Protein AF-A0A355RYM3-F1 (afdb_monomer)

Nearest PDB structures (foldseek):
  6gne-assembly1_A  TM=9.126E-01  e=3.674E-09  Arabidopsis thaliana
  6gnf-assembly3_C  TM=8.891E-01  e=1.162E-08  Cyanobacterium sp. CLg1
  6gnf-assembly1_A  TM=8.890E-01  e=2.845E-08  Cyanobacterium sp. CLg1
  6gng-assembly2_B  TM=8.940E-01  e=9.593E-08  Cyanophora paradoxa
  4hln-assembly1_A  TM=8.280E-01  e=4.179E-06  Hordeum vulgare

Sequence (117 aa):
MLRVLFVSSEGVPFVKTGGLADVVGSLSKALFDKGIDIRVIMPLYGTISLELKSKMIYKRNIYVRLGWRNQYCGIFECKLDGVIFYFIDNEYYFKREKIYGFFDEAERYAFFCKAVL

Solvent-accessible surface area (backbone atoms only — not comparable to full-atom values): 6719 Å² total; per-residue (Å²): 134,67,75,46,77,47,78,40,91,43,27,51,91,59,37,74,93,54,69,64,8,52,49,48,35,53,51,46,43,57,41,37,78,70,71,37,55,42,34,38,38,30,65,43,45,48,71,40,50,69,77,61,55,71,60,44,42,82,74,55,69,51,71,40,71,56,90,95,43,72,39,72,33,39,35,29,37,33,79,55,93,86,34,43,35,35,27,47,31,36,62,93,73,29,56,38,96,60,95,73,91,56,98,58,48,69,59,46,51,50,48,50,57,58,67,73,107

Foldseek 3Di:
DAAEEAEDQEAPPFDDDDCVNVCRHPVQLVVVVVVYNYAYEHAPALPGDPVVVVQKAWDDWDWFDDPPDTAIWTWIWHADNNHIYIHTDGCVQHSDPDSDDDPCNVVSVVSSVRVVD

Structure (mmCIF, N/CA/C/O backbone):
data_AF-A0A355RYM3-F1
#
_entry.id   AF-A0A355RYM3-F1
#
loop_
_atom_site.group_PDB
_atom_site.id
_atom_site.type_symbol
_atom_site.label_atom_id
_atom_site.label_alt_id
_atom_site.label_comp_id
_atom_site.label_asym_id
_atom_site.label_entity_id
_atom_site.label_seq_id
_atom_site.pdbx_PDB_ins_code
_atom_site.Cartn_x
_atom_site.Cartn_y
_atom_site.Cartn_z
_atom_site.occupancy
_atom_site.B_iso_or_equiv
_atom_site.auth_seq_id
_atom_site.auth_comp_id
_atom_site.auth_asym_id
_atom_site.auth_atom_id
_atom_site.pdbx_PDB_model_num
ATOM 1 N N . MET A 1 1 ? -22.927 -4.098 7.345 1.00 79.81 1 MET A N 1
ATOM 2 C CA . MET A 1 1 ? -21.700 -3.372 7.737 1.00 79.81 1 MET A CA 1
ATOM 3 C C . MET A 1 1 ? -20.871 -3.142 6.485 1.00 79.81 1 MET A C 1
ATOM 5 O O . MET A 1 1 ? -20.669 -4.100 5.747 1.00 79.81 1 MET A O 1
ATOM 9 N N . LEU A 1 2 ? -20.479 -1.899 6.202 1.00 94.81 2 LEU A N 1
ATOM 10 C CA . LEU A 1 2 ? -19.702 -1.558 5.008 1.00 94.81 2 LEU A CA 1
ATOM 11 C C . LEU A 1 2 ? -18.242 -1.998 5.194 1.00 94.81 2 LEU A C 1
ATOM 13 O O . LEU A 1 2 ? -17.656 -1.725 6.241 1.00 94.81 2 LEU A O 1
ATOM 17 N N . ARG A 1 3 ? -17.677 -2.670 4.185 1.00 97.50 3 ARG A N 1
ATOM 18 C CA . ARG A 1 3 ? -16.260 -3.053 4.128 1.00 97.50 3 ARG A CA 1
ATOM 19 C C . ARG A 1 3 ? -15.585 -2.284 3.006 1.00 97.50 3 ARG A C 1
ATOM 21 O O . ARG A 1 3 ? -16.095 -2.281 1.888 1.00 97.50 3 ARG A O 1
ATOM 28 N N . VAL A 1 4 ? -14.462 -1.646 3.307 1.00 97.88 4 VAL A N 1
ATOM 29 C CA . VAL A 1 4 ? -13.727 -0.806 2.358 1.00 97.88 4 VAL A CA 1
ATOM 30 C C . VAL A 1 4 ? -12.257 -1.208 2.370 1.00 97.88 4 VAL A C 1
ATOM 32 O O . VAL A 1 4 ? -11.652 -1.353 3.430 1.00 97.88 4 VAL A O 1
ATOM 35 N N . LEU A 1 5 ? -11.676 -1.369 1.184 1.00 98.31 5 LEU A N 1
ATOM 36 C CA . LEU A 1 5 ? -10.241 -1.552 1.006 1.00 98.31 5 LEU A CA 1
ATOM 37 C C . LEU A 1 5 ? -9.703 -0.380 0.191 1.00 98.31 5 LEU A C 1
ATOM 39 O O . LEU A 1 5 ? -10.031 -0.233 -0.984 1.00 98.31 5 LEU A O 1
ATOM 43 N N . PHE A 1 6 ? -8.885 0.458 0.816 1.00 98.38 6 PHE A N 1
ATOM 44 C CA . PHE A 1 6 ? -8.107 1.457 0.100 1.00 98.38 6 PHE A CA 1
ATOM 45 C C . PHE A 1 6 ? -6.915 0.785 -0.558 1.00 98.38 6 PHE A C 1
ATOM 47 O O . PHE A 1 6 ? -6.149 0.090 0.101 1.00 98.38 6 PHE A O 1
ATOM 54 N N . VAL A 1 7 ? -6.755 1.026 -1.853 1.00 98.38 7 VAL A N 1
ATOM 55 C CA . VAL A 1 7 ? -5.622 0.557 -2.645 1.00 98.38 7 VAL A CA 1
ATOM 56 C C . VAL A 1 7 ? -4.818 1.788 -3.016 1.00 98.38 7 VAL A C 1
ATOM 58 O O . VAL A 1 7 ? -5.329 2.668 -3.707 1.00 98.38 7 VAL A O 1
ATOM 61 N N . SER A 1 8 ? -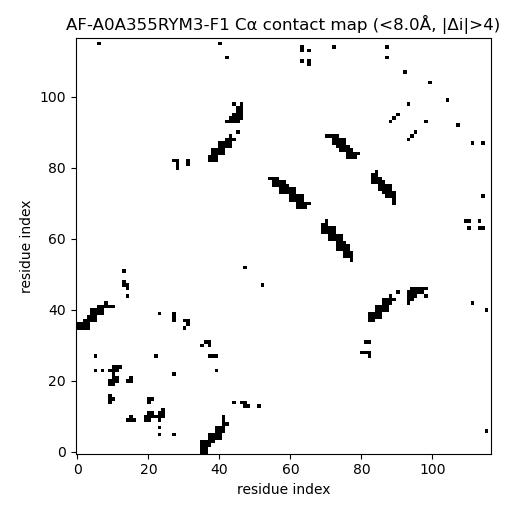3.592 1.887 -2.515 1.00 97.88 8 SER A N 1
ATOM 62 C CA . SER A 1 8 ? -2.761 3.075 -2.710 1.00 97.88 8 SER A CA 1
ATOM 63 C C . SER A 1 8 ? -1.296 2.703 -2.882 1.00 97.88 8 SER A C 1
ATOM 65 O O . SER A 1 8 ? -0.817 1.731 -2.305 1.00 97.88 8 SER A O 1
ATOM 67 N N . SER A 1 9 ? -0.569 3.504 -3.653 1.00 96.69 9 SER A N 1
ATOM 68 C CA . SER A 1 9 ? 0.892 3.455 -3.729 1.00 96.69 9 SER A CA 1
ATOM 69 C C . SER A 1 9 ? 1.564 4.084 -2.505 1.00 96.69 9 SER A C 1
ATOM 71 O O . SER A 1 9 ? 2.733 3.831 -2.249 1.00 96.69 9 SER A O 1
ATOM 73 N N . GLU A 1 10 ? 0.861 4.903 -1.724 1.00 96.88 10 GLU A N 1
ATOM 74 C CA . GLU A 1 10 ? 1.442 5.630 -0.592 1.00 96.88 10 GLU A CA 1
ATOM 75 C C . GLU A 1 10 ? 0.478 5.735 0.588 1.00 96.88 10 GLU A C 1
ATOM 77 O O . GLU A 1 10 ? -0.743 5.723 0.423 1.00 96.88 10 GLU A O 1
ATOM 82 N N . GLY A 1 11 ? 1.035 5.883 1.787 1.00 97.44 11 GLY A N 1
ATOM 83 C CA . GLY A 1 11 ? 0.276 5.982 3.025 1.00 97.44 11 GLY A CA 1
ATOM 84 C C . GLY A 1 11 ? 1.201 6.250 4.202 1.00 97.44 11 GLY A C 1
ATOM 85 O O . GLY A 1 11 ? 2.180 5.527 4.411 1.00 97.44 11 GLY A O 1
ATOM 86 N N . VAL A 1 12 ? 0.900 7.293 4.978 1.00 96.75 12 VAL A N 1
ATOM 87 C CA . VAL A 1 12 ? 1.647 7.577 6.210 1.00 96.75 12 VAL A CA 1
ATOM 88 C C . VAL A 1 12 ? 1.359 6.511 7.275 1.00 96.75 12 VAL A C 1
ATOM 90 O O . VAL A 1 12 ? 0.230 6.022 7.348 1.00 96.75 12 VAL A O 1
ATOM 93 N N . PRO A 1 13 ? 2.349 6.134 8.107 1.00 96.81 13 PRO A N 1
ATOM 94 C CA . PRO A 1 13 ? 3.733 6.620 8.161 1.00 96.81 13 PRO A CA 1
ATOM 95 C C . PRO A 1 13 ? 4.709 5.831 7.266 1.00 96.81 13 PRO A C 1
ATOM 97 O O . PRO A 1 13 ? 5.913 6.054 7.343 1.00 96.81 13 PRO A O 1
ATOM 100 N N . PHE A 1 14 ? 4.228 4.889 6.451 1.00 97.56 14 PHE A N 1
ATOM 101 C CA . PHE A 1 14 ? 5.084 3.948 5.722 1.00 97.56 14 PHE A CA 1
ATOM 102 C C . PHE A 1 14 ? 5.828 4.603 4.560 1.00 97.56 14 PHE A C 1
ATOM 104 O O . PHE A 1 14 ? 7.046 4.470 4.453 1.00 97.56 14 PHE A O 1
ATOM 111 N N . VAL A 1 15 ? 5.101 5.303 3.689 1.00 97.25 15 VAL A N 1
ATOM 112 C CA . VAL A 1 15 ? 5.656 5.964 2.505 1.00 97.25 15 VAL A CA 1
ATOM 113 C C . VAL A 1 15 ? 4.904 7.260 2.247 1.00 97.25 15 VAL A C 1
ATOM 115 O O . VAL A 1 15 ? 3.673 7.269 2.230 1.00 97.25 15 VAL A O 1
ATOM 118 N N . LYS A 1 16 ? 5.655 8.338 2.001 1.00 96.56 16 LYS A N 1
ATOM 119 C CA . LYS A 1 16 ? 5.122 9.648 1.637 1.00 96.56 16 LYS A CA 1
ATOM 120 C C . LYS A 1 16 ? 6.027 10.358 0.637 1.00 96.56 16 LYS A C 1
ATOM 122 O O . LYS A 1 16 ? 7.205 10.576 0.901 1.00 96.56 16 LYS A O 1
ATOM 127 N N . THR A 1 17 ? 5.436 10.783 -0.467 1.00 94.69 17 THR A N 1
ATOM 128 C CA . THR A 1 17 ? 6.012 11.696 -1.460 1.00 94.69 17 THR A CA 1
ATOM 129 C C . THR A 1 17 ? 5.159 12.947 -1.645 1.00 94.69 17 THR A C 1
ATOM 131 O O . THR A 1 17 ? 5.682 13.982 -2.046 1.00 94.69 17 THR A O 1
ATOM 134 N N . GLY A 1 18 ? 3.871 12.890 -1.290 1.00 93.88 18 GLY A N 1
ATOM 135 C CA . GLY A 1 18 ? 2.951 14.022 -1.382 1.00 93.88 18 GLY A CA 1
ATOM 136 C C . GL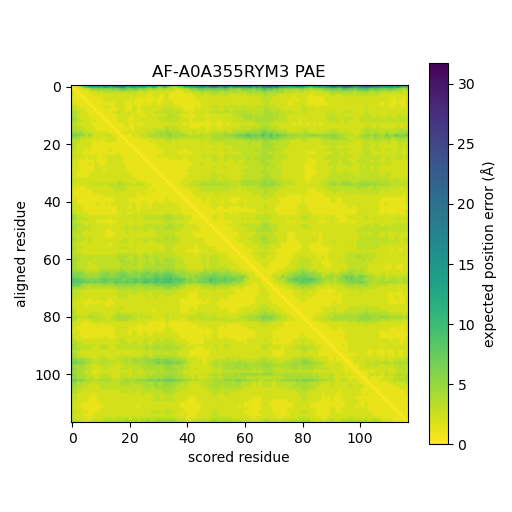Y A 1 18 ? 1.660 13.827 -0.586 1.00 93.88 18 GLY A C 1
ATOM 137 O O . GLY A 1 18 ? 1.581 12.982 0.306 1.00 93.88 18 GLY A O 1
ATOM 138 N N . GLY A 1 19 ? 0.634 14.616 -0.924 1.00 96.06 19 GLY A N 1
ATOM 139 C CA . GLY A 1 19 ? -0.628 14.673 -0.174 1.00 96.06 19 GLY A CA 1
ATOM 140 C C . GLY A 1 19 ? -1.484 13.404 -0.239 1.00 96.06 19 GLY A C 1
ATOM 141 O O . GLY A 1 19 ? -2.301 13.182 0.651 1.00 96.06 19 GLY A O 1
ATOM 142 N N . LEU A 1 20 ? -1.278 12.531 -1.236 1.00 95.69 20 LEU A N 1
ATOM 143 C CA . LEU A 1 20 ? -1.975 11.240 -1.316 1.00 95.69 20 LEU A CA 1
ATOM 144 C C . LEU A 1 20 ? -1.751 10.405 -0.046 1.00 95.69 20 LEU A C 1
ATOM 146 O O . LEU A 1 20 ? -2.702 9.863 0.515 1.00 95.69 20 LEU A O 1
ATOM 150 N N . ALA A 1 21 ? -0.508 10.352 0.438 1.00 97.06 21 ALA A N 1
ATOM 151 C CA . ALA A 1 21 ? -0.152 9.589 1.628 1.00 97.06 21 ALA A CA 1
ATOM 152 C C . ALA A 1 21 ? -0.877 10.098 2.883 1.00 97.06 21 ALA A C 1
ATOM 154 O O . ALA A 1 21 ? -1.309 9.296 3.715 1.00 97.06 21 ALA A O 1
ATOM 155 N N . ASP A 1 22 ? -1.024 11.422 3.001 1.00 97.56 22 ASP A N 1
ATOM 156 C CA . ASP A 1 22 ? -1.718 12.069 4.116 1.00 97.56 22 ASP A CA 1
ATOM 157 C C . ASP A 1 22 ? -3.215 11.755 4.092 1.00 97.56 22 ASP A C 1
ATOM 159 O O . ASP A 1 22 ? -3.798 11.443 5.133 1.00 97.56 22 ASP A O 1
ATOM 163 N N . VAL A 1 23 ? -3.836 11.771 2.906 1.00 97.44 23 VAL A N 1
ATOM 164 C CA . VAL A 1 23 ? -5.245 11.389 2.735 1.00 97.44 23 VAL A CA 1
ATOM 165 C C . VAL A 1 23 ? -5.451 9.932 3.127 1.00 97.44 23 VAL A C 1
ATOM 167 O O . VAL A 1 23 ? -6.350 9.639 3.908 1.00 97.44 23 VAL A O 1
ATOM 170 N N . VAL A 1 24 ? -4.607 9.015 2.649 1.00 97.88 24 VAL A N 1
ATOM 171 C CA . VAL A 1 24 ? -4.740 7.585 2.967 1.00 97.88 24 VAL A CA 1
ATOM 172 C C 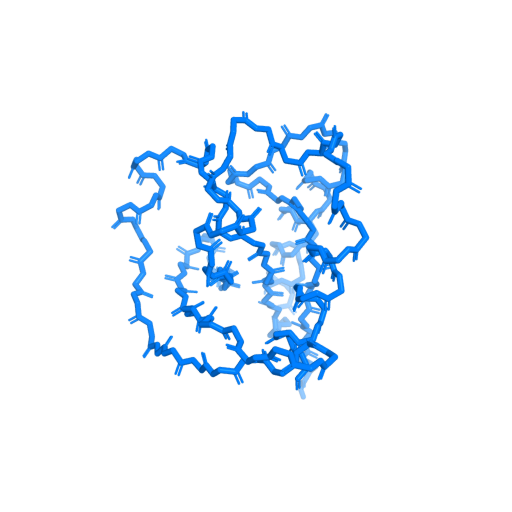. VAL A 1 24 ? -4.619 7.337 4.468 1.00 97.88 24 VAL A C 1
ATOM 174 O O . VAL A 1 24 ? -5.448 6.616 5.021 1.00 97.88 24 VAL A O 1
ATOM 177 N N . GLY A 1 25 ? -3.650 7.957 5.146 1.00 96.19 25 GLY A N 1
ATOM 178 C CA . GLY A 1 25 ? -3.496 7.812 6.595 1.00 96.19 25 GLY A CA 1
ATOM 179 C C . GLY A 1 25 ? -4.657 8.421 7.387 1.00 96.19 25 GLY A C 1
ATOM 180 O O . GLY A 1 25 ? -5.288 7.739 8.191 1.00 96.19 25 GLY A O 1
ATOM 181 N N . SER A 1 26 ? -4.983 9.691 7.135 1.00 97.25 26 SER A N 1
ATOM 182 C CA . SER A 1 26 ? -6.002 10.416 7.910 1.00 97.25 26 SER A CA 1
ATOM 183 C C . SER A 1 26 ? -7.430 9.934 7.641 1.00 97.25 26 SER A C 1
ATOM 185 O O . SER A 1 26 ? -8.198 9.727 8.582 1.00 97.25 26 SER A O 1
ATOM 187 N N . LEU A 1 27 ? -7.798 9.707 6.376 1.00 97.75 27 LEU A N 1
ATOM 188 C CA . LEU A 1 27 ? -9.153 9.298 6.009 1.00 97.75 27 LEU A CA 1
ATOM 189 C C . LEU A 1 27 ? -9.438 7.858 6.432 1.00 97.75 27 LEU A C 1
ATOM 191 O O . LEU A 1 27 ? -10.527 7.586 6.932 1.00 97.75 27 LEU A O 1
ATOM 195 N N . SER A 1 28 ? -8.478 6.938 6.273 1.00 97.69 28 SER A N 1
ATOM 196 C CA . SER A 1 28 ? -8.682 5.554 6.720 1.00 97.69 28 SER A CA 1
ATOM 197 C C . SER A 1 28 ? -8.917 5.492 8.229 1.00 97.69 28 SER A C 1
ATOM 199 O O . SER A 1 28 ? -9.856 4.835 8.676 1.00 97.69 28 SER A O 1
ATOM 201 N N . LYS A 1 29 ? -8.156 6.263 9.012 1.00 97.62 29 LYS A N 1
ATOM 202 C CA . LYS A 1 29 ? -8.366 6.389 10.455 1.00 97.62 29 LYS A CA 1
ATOM 203 C C . LYS A 1 29 ? -9.738 6.982 10.793 1.00 97.62 29 LYS A C 1
ATOM 205 O O . LYS A 1 29 ? -10.477 6.398 11.582 1.00 97.62 29 LYS A O 1
ATOM 210 N N . ALA A 1 30 ? -10.126 8.077 10.141 1.00 97.75 30 ALA A N 1
ATOM 211 C CA . ALA A 1 30 ? -11.423 8.713 10.370 1.00 97.75 30 ALA A CA 1
ATOM 212 C C . ALA A 1 30 ? -12.616 7.793 10.040 1.00 97.75 30 ALA A C 1
ATOM 214 O O . ALA A 1 30 ? -13.639 7.832 10.726 1.00 97.75 30 ALA A O 1
ATOM 215 N N . LEU A 1 31 ? -12.506 6.955 9.002 1.00 97.31 31 LEU A N 1
ATOM 216 C CA . LEU A 1 31 ? -13.530 5.961 8.662 1.00 97.31 31 LEU A CA 1
ATOM 217 C C . LEU A 1 31 ? -13.579 4.824 9.692 1.00 97.31 31 LEU A C 1
ATOM 219 O O . LEU A 1 31 ? -14.671 4.396 10.071 1.00 97.31 31 LEU A O 1
ATOM 223 N N . PHE A 1 32 ? -12.421 4.372 10.182 1.00 97.62 32 PHE A N 1
ATOM 224 C CA . PHE A 1 32 ? -12.340 3.361 11.236 1.00 97.62 32 PHE A CA 1
ATOM 225 C C . PHE A 1 32 ? -13.020 3.840 12.521 1.00 97.62 32 PHE A C 1
ATOM 227 O O . PHE A 1 32 ? -13.836 3.118 13.090 1.00 97.62 32 PHE A O 1
ATOM 234 N N . ASP A 1 33 ? -12.766 5.084 12.932 1.00 97.25 33 ASP A N 1
ATOM 235 C CA . ASP A 1 33 ? -13.369 5.676 14.133 1.00 97.25 33 ASP A CA 1
ATOM 236 C C . ASP A 1 33 ? -14.899 5.844 14.005 1.00 97.25 33 ASP A C 1
ATOM 238 O O . ASP A 1 33 ? -15.611 5.927 15.005 1.00 97.25 33 ASP A O 1
ATOM 242 N N . LYS A 1 34 ? -15.434 5.825 12.776 1.00 96.94 34 LYS A N 1
ATOM 243 C CA . LYS A 1 34 ? -16.879 5.766 12.486 1.00 96.94 34 LYS A CA 1
ATOM 244 C C . LYS A 1 34 ? -17.447 4.339 12.445 1.00 96.94 34 LYS A C 1
ATOM 246 O O . LYS A 1 34 ? -18.615 4.164 12.105 1.00 96.94 34 LYS A O 1
ATOM 251 N N . GLY A 1 35 ? -16.650 3.322 12.774 1.00 96.50 35 GLY A N 1
ATOM 252 C CA . GLY A 1 35 ? -17.067 1.917 12.818 1.00 96.50 35 GLY A CA 1
ATOM 253 C C . GLY A 1 35 ? -17.100 1.213 11.458 1.00 96.50 35 GLY A C 1
ATOM 254 O O . GLY A 1 35 ? -17.732 0.164 11.329 1.00 96.50 35 GLY A O 1
ATOM 255 N N . ILE A 1 36 ? -16.452 1.771 10.431 1.00 97.81 36 ILE A N 1
ATOM 256 C CA . ILE A 1 36 ? -16.321 1.122 9.119 1.00 97.81 36 ILE A CA 1
ATOM 257 C C . ILE A 1 36 ? -15.164 0.114 9.176 1.00 97.81 36 ILE A C 1
ATOM 259 O O . ILE A 1 36 ? -14.087 0.431 9.678 1.00 97.81 36 ILE A O 1
ATOM 263 N N . ASP A 1 37 ? -15.358 -1.089 8.622 1.00 97.62 37 ASP A N 1
ATOM 264 C CA . ASP A 1 37 ? -14.271 -2.062 8.411 1.00 97.62 37 ASP A CA 1
ATOM 265 C C . ASP A 1 37 ? -13.439 -1.606 7.210 1.00 97.62 37 ASP A C 1
ATOM 267 O O . ASP A 1 37 ? -13.662 -2.017 6.068 1.00 97.62 37 ASP A O 1
ATOM 271 N N . ILE A 1 38 ? -12.550 -0.654 7.483 1.00 98.06 38 ILE A N 1
ATOM 272 C CA . ILE A 1 38 ? -11.621 -0.051 6.534 1.00 98.06 38 ILE A CA 1
ATOM 273 C C . ILE A 1 38 ? -10.236 -0.666 6.700 1.00 98.06 38 ILE A C 1
ATOM 275 O O . ILE A 1 38 ? -9.719 -0.830 7.808 1.00 98.06 38 ILE A O 1
ATOM 279 N N . ARG A 1 39 ? -9.620 -0.982 5.566 1.00 98.44 39 ARG A N 1
ATOM 280 C CA . ARG A 1 39 ? -8.241 -1.463 5.479 1.00 98.44 39 ARG A CA 1
ATOM 281 C C . ARG A 1 39 ? -7.519 -0.738 4.362 1.00 98.44 39 ARG A C 1
ATOM 283 O O . ARG A 1 39 ? -8.154 -0.191 3.461 1.00 98.44 39 ARG A O 1
ATOM 290 N N . VAL A 1 40 ? -6.199 -0.768 4.403 1.00 98.62 40 VAL A N 1
ATOM 291 C CA . VAL A 1 40 ? -5.339 -0.201 3.364 1.00 98.62 40 VAL A CA 1
ATOM 292 C C . VAL A 1 40 ? -4.458 -1.314 2.819 1.00 98.62 40 VAL A C 1
ATOM 294 O O . VAL A 1 40 ? -3.955 -2.124 3.587 1.00 98.62 40 VAL A O 1
ATOM 297 N N . ILE A 1 41 ? -4.260 -1.371 1.509 1.00 98.69 41 ILE A N 1
ATOM 298 C CA . ILE A 1 41 ? -3.256 -2.219 0.874 1.00 98.69 41 ILE A CA 1
ATOM 299 C C . ILE A 1 41 ? -2.332 -1.357 0.023 1.00 98.69 41 ILE A C 1
ATOM 301 O O . ILE A 1 41 ? -2.788 -0.500 -0.737 1.00 98.69 41 ILE A O 1
ATOM 305 N N . MET A 1 42 ? -1.031 -1.577 0.178 1.00 98.50 42 MET A N 1
ATOM 306 C CA . MET A 1 42 ? 0.009 -0.846 -0.542 1.00 98.50 42 MET A CA 1
ATOM 307 C C . MET A 1 42 ? 1.213 -1.744 -0.847 1.00 98.50 42 MET A C 1
ATOM 309 O O . MET A 1 42 ? 1.330 -2.827 -0.273 1.00 98.50 42 MET A O 1
ATOM 313 N N . PRO A 1 43 ? 2.123 -1.357 -1.751 1.00 98.44 43 PRO A N 1
ATOM 314 C CA . PRO A 1 43 ? 3.341 -2.126 -1.966 1.00 98.44 43 PRO A CA 1
ATOM 315 C C . PRO A 1 43 ? 4.295 -2.090 -0.764 1.00 98.44 43 PRO A C 1
ATOM 317 O O . PRO A 1 43 ? 4.413 -1.079 -0.067 1.00 98.44 43 PRO A O 1
ATOM 320 N N . LEU A 1 44 ? 5.024 -3.186 -0.543 1.00 98.50 44 LEU A N 1
ATOM 321 C CA . LEU A 1 44 ? 6.104 -3.254 0.441 1.00 98.50 44 LEU A CA 1
ATOM 322 C C . LEU A 1 44 ? 7.379 -2.630 -0.140 1.00 98.50 44 LEU A C 1
ATOM 324 O O . LEU A 1 44 ? 8.270 -3.324 -0.629 1.00 98.50 44 LEU A O 1
ATOM 328 N N . TYR A 1 45 ? 7.474 -1.303 -0.112 1.00 98.31 45 TYR A N 1
ATOM 329 C CA . TYR A 1 45 ? 8.642 -0.623 -0.666 1.00 98.31 45 TYR A CA 1
ATOM 330 C C . TYR A 1 45 ? 9.924 -0.875 0.138 1.00 98.31 45 TYR A C 1
ATOM 332 O O . TYR A 1 45 ? 9.950 -0.917 1.375 1.00 98.31 45 TYR A O 1
ATOM 340 N N . GLY A 1 46 ? 11.041 -0.954 -0.587 1.00 96.88 46 GLY A N 1
ATOM 341 C CA . GLY A 1 46 ? 12.390 -1.023 -0.031 1.00 96.88 46 GLY A CA 1
ATOM 342 C C . GLY A 1 46 ? 12.702 0.140 0.913 1.00 96.88 46 GLY A C 1
ATOM 343 O O . GLY A 1 46 ? 13.358 -0.075 1.929 1.00 96.88 46 GLY A O 1
ATOM 344 N N . THR A 1 47 ? 12.140 1.319 0.637 1.00 96.62 47 THR A N 1
ATOM 345 C CA . THR A 1 47 ? 12.330 2.570 1.386 1.00 96.62 47 THR A CA 1
ATOM 346 C C . THR A 1 47 ? 11.622 2.625 2.742 1.00 96.62 47 THR A C 1
ATOM 348 O O . THR A 1 47 ? 11.954 3.493 3.547 1.00 96.62 47 THR A O 1
ATOM 351 N N . ILE A 1 48 ? 10.677 1.719 3.032 1.00 97.81 48 ILE A N 1
ATOM 352 C CA . ILE A 1 48 ? 10.028 1.663 4.352 1.00 97.81 48 ILE A CA 1
ATOM 353 C C . ILE A 1 48 ? 11.088 1.305 5.405 1.00 97.81 48 ILE A C 1
ATOM 355 O O . ILE A 1 48 ? 11.860 0.355 5.221 1.00 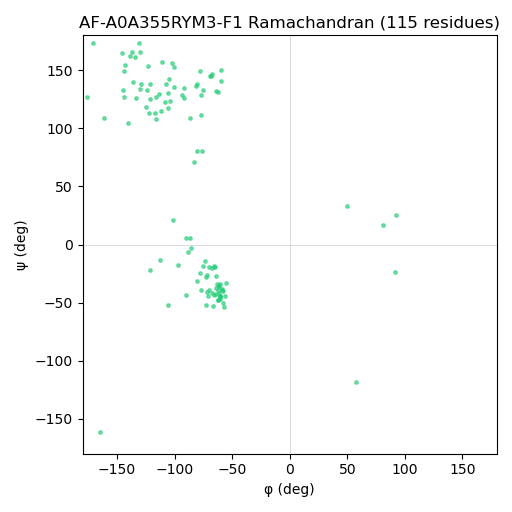97.81 48 ILE A O 1
ATOM 359 N N . SER A 1 49 ? 11.114 2.059 6.508 1.00 97.12 49 SER A N 1
ATOM 360 C CA . SER A 1 49 ? 12.106 1.900 7.575 1.00 97.12 49 SER A CA 1
ATOM 361 C C . SER A 1 49 ? 12.063 0.503 8.206 1.00 97.12 49 SER A C 1
ATOM 363 O O . SER A 1 49 ? 11.013 -0.138 8.287 1.00 97.12 49 SER A O 1
ATOM 365 N N . LEU A 1 50 ? 13.214 0.031 8.695 1.00 96.94 50 LEU A N 1
ATOM 366 C CA . LEU A 1 50 ? 13.309 -1.265 9.378 1.00 96.94 50 LEU A CA 1
ATOM 367 C C . LEU A 1 50 ? 12.429 -1.327 10.635 1.00 96.94 50 LEU A C 1
ATOM 369 O O . LEU A 1 50 ? 11.859 -2.374 10.924 1.00 96.94 50 LEU A O 1
ATOM 373 N N . GLU A 1 51 ? 12.271 -0.205 11.341 1.00 97.69 51 GLU A N 1
ATOM 374 C CA . GLU A 1 51 ? 11.404 -0.105 12.520 1.00 97.69 51 GLU A CA 1
ATOM 375 C C . GLU A 1 51 ? 9.922 -0.325 12.178 1.00 97.69 51 GLU A C 1
ATOM 377 O O . GLU A 1 51 ? 9.187 -0.941 12.945 1.00 97.69 51 GLU A O 1
ATOM 382 N N . LEU A 1 52 ? 9.459 0.160 11.023 1.00 97.38 52 LEU A N 1
ATOM 383 C CA . LEU A 1 52 ? 8.089 -0.097 10.579 1.00 97.38 52 LEU A CA 1
ATOM 384 C C . LEU A 1 52 ? 7.944 -1.514 10.023 1.00 97.38 52 LEU A C 1
ATOM 386 O O . LEU A 1 52 ? 6.949 -2.178 10.306 1.00 97.38 52 LEU A O 1
ATOM 390 N N . LYS A 1 53 ? 8.946 -2.007 9.283 1.00 97.25 53 LYS A N 1
ATOM 391 C CA . LYS A 1 53 ? 8.961 -3.385 8.766 1.00 97.25 53 LYS A CA 1
ATOM 392 C C . LY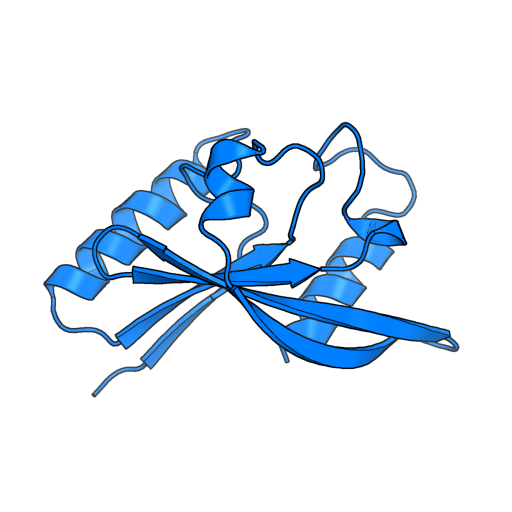S A 1 53 ? 8.936 -4.430 9.878 1.00 97.25 53 LYS A C 1
ATOM 394 O O . LYS A 1 53 ? 8.275 -5.448 9.717 1.00 97.25 53 LYS A O 1
ATOM 399 N N . SER A 1 54 ? 9.585 -4.184 11.017 1.00 97.38 54 SER A N 1
ATOM 400 C CA . SER A 1 54 ? 9.575 -5.125 12.149 1.00 97.38 54 SER A CA 1
ATOM 401 C C . SER A 1 54 ? 8.193 -5.292 12.794 1.00 97.38 54 SER A C 1
ATOM 403 O O . SER A 1 54 ? 7.950 -6.293 13.463 1.00 97.38 54 SER A O 1
ATOM 405 N N . LYS A 1 55 ? 7.268 -4.349 12.563 1.00 97.69 55 LYS A N 1
ATOM 406 C CA . LYS A 1 55 ? 5.865 -4.414 13.012 1.00 97.69 55 LYS A CA 1
ATOM 407 C C . LYS A 1 55 ? 4.965 -5.172 12.026 1.00 97.69 55 LYS A C 1
ATOM 409 O O . LYS A 1 55 ? 3.767 -5.304 12.278 1.00 97.69 55 LYS A O 1
ATOM 414 N N . MET A 1 56 ? 5.505 -5.623 10.892 1.00 98.31 56 MET A N 1
ATOM 415 C CA . MET A 1 56 ? 4.759 -6.339 9.862 1.00 98.31 56 MET A CA 1
ATOM 416 C C . MET A 1 56 ? 4.829 -7.848 10.090 1.00 98.31 56 MET A C 1
ATOM 418 O O . MET A 1 56 ? 5.892 -8.419 10.315 1.00 98.31 56 MET A O 1
ATOM 422 N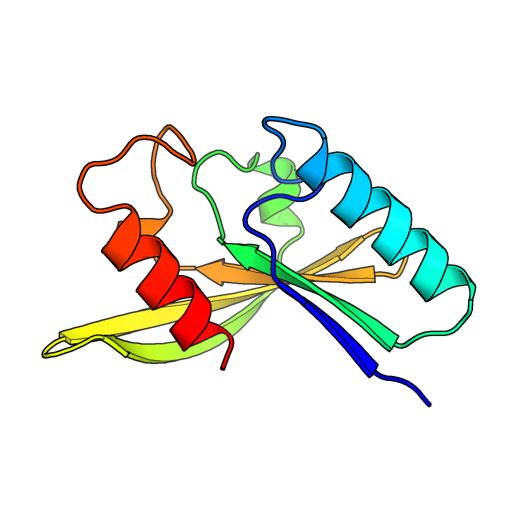 N . ILE A 1 57 ? 3.683 -8.506 9.977 1.00 98.56 57 ILE A N 1
ATOM 423 C CA . ILE A 1 57 ? 3.527 -9.943 10.163 1.00 98.56 57 ILE A CA 1
ATOM 424 C C . ILE A 1 57 ? 3.280 -10.572 8.799 1.00 98.56 57 ILE A C 1
ATOM 426 O O . ILE A 1 57 ? 2.318 -10.225 8.112 1.00 98.56 57 ILE A O 1
ATOM 430 N N . TYR A 1 58 ? 4.126 -11.522 8.410 1.00 98.62 58 TYR A N 1
ATOM 431 C CA . TYR A 1 58 ? 3.891 -12.329 7.219 1.00 98.62 58 TYR A CA 1
ATOM 432 C C . TYR A 1 58 ? 2.601 -13.146 7.372 1.00 98.62 58 TYR A C 1
ATOM 434 O O . TYR A 1 58 ? 2.392 -13.806 8.390 1.00 98.62 58 TYR A O 1
ATOM 442 N N . LYS A 1 59 ? 1.732 -13.117 6.358 1.00 98.56 59 LYS A N 1
ATOM 443 C CA . LYS A 1 59 ? 0.464 -13.861 6.366 1.00 98.56 59 LYS A CA 1
ATOM 444 C C . LYS A 1 59 ? 0.512 -15.072 5.451 1.00 98.56 59 LYS A C 1
ATOM 446 O O . LYS A 1 59 ? 0.140 -16.163 5.869 1.00 98.56 59 LYS A O 1
ATOM 451 N N . ARG A 1 60 ? 0.907 -14.862 4.195 1.00 98.31 60 ARG A N 1
ATOM 452 C CA . ARG A 1 60 ? 1.008 -15.892 3.152 1.00 98.31 60 ARG A CA 1
ATOM 453 C C . ARG A 1 60 ? 1.695 -15.320 1.919 1.00 98.31 60 ARG A C 1
ATOM 455 O O . ARG A 1 60 ? 1.868 -14.109 1.811 1.00 98.31 60 ARG A O 1
ATOM 462 N N . ASN A 1 61 ? 1.967 -16.182 0.953 1.00 98.38 61 ASN A N 1
ATOM 463 C CA . ASN A 1 61 ? 2.365 -15.798 -0.388 1.00 98.38 61 ASN A CA 1
ATOM 464 C C . ASN A 1 61 ? 1.410 -16.401 -1.420 1.00 98.38 61 ASN A C 1
ATOM 466 O O . ASN A 1 61 ? 0.791 -17.443 -1.196 1.00 98.38 61 ASN A O 1
ATOM 470 N N . ILE A 1 62 ? 1.308 -15.733 -2.560 1.00 97.50 62 ILE A N 1
ATOM 471 C CA . ILE A 1 62 ? 0.611 -16.200 -3.756 1.00 97.50 62 ILE A CA 1
ATOM 472 C C . ILE A 1 62 ? 1.534 -16.028 -4.964 1.00 97.50 62 ILE A C 1
ATOM 474 O O . ILE A 1 62 ? 2.612 -15.438 -4.862 1.00 97.50 62 ILE A O 1
ATOM 478 N N . TYR A 1 63 ? 1.102 -16.535 -6.114 1.00 97.44 63 TYR A N 1
ATOM 479 C CA . TYR A 1 63 ? 1.752 -16.260 -7.386 1.00 97.44 63 TYR A CA 1
ATOM 480 C C . TYR A 1 63 ? 0.793 -15.509 -8.304 1.00 97.44 63 TYR A C 1
ATOM 482 O O . TYR A 1 63 ? -0.337 -15.945 -8.524 1.00 97.44 63 TYR A O 1
ATOM 490 N N . VAL A 1 64 ? 1.248 -14.371 -8.821 1.00 97.25 64 VAL A N 1
ATOM 491 C CA . VAL A 1 64 ? 0.458 -13.470 -9.656 1.00 97.25 64 VAL A CA 1
ATOM 492 C C . VAL A 1 64 ? 0.919 -13.608 -11.098 1.00 97.25 64 VAL A C 1
ATOM 494 O O . VAL A 1 64 ? 2.060 -13.295 -11.448 1.00 97.25 64 VAL A O 1
ATOM 497 N N . ARG A 1 65 ? 0.010 -14.054 -11.964 1.00 96.44 65 ARG A N 1
ATOM 498 C CA . ARG A 1 65 ? 0.286 -14.178 -13.395 1.00 96.44 65 ARG A CA 1
ATOM 499 C C . ARG A 1 65 ? 0.225 -12.812 -14.069 1.00 96.44 65 ARG A C 1
ATOM 501 O O . ARG A 1 65 ? -0.870 -12.287 -14.237 1.00 96.44 65 ARG A O 1
ATOM 508 N N . LEU A 1 66 ? 1.338 -12.266 -14.544 1.00 93.44 66 LEU A N 1
ATOM 509 C CA . LEU A 1 66 ? 1.372 -11.025 -15.325 1.00 93.44 66 LEU A CA 1
ATOM 510 C C . LEU A 1 66 ? 1.882 -11.320 -16.740 1.00 93.44 66 LEU A C 1
ATOM 512 O O . LEU A 1 66 ? 3.046 -11.657 -16.948 1.00 93.44 66 LEU A O 1
ATOM 516 N N . GLY A 1 67 ? 0.970 -11.258 -17.715 1.00 90.81 67 GLY A N 1
ATOM 517 C CA . GLY A 1 67 ? 1.235 -11.704 -19.081 1.00 90.81 67 GLY A CA 1
ATOM 518 C C . GLY A 1 67 ? 1.675 -13.172 -19.126 1.00 90.81 67 GLY A C 1
ATOM 519 O O . GLY A 1 67 ? 0.933 -14.080 -18.736 1.00 90.81 67 GLY A O 1
ATOM 520 N N . TRP A 1 68 ? 2.897 -13.389 -19.608 1.00 90.69 68 TRP A N 1
ATOM 521 C CA . TRP A 1 68 ? 3.52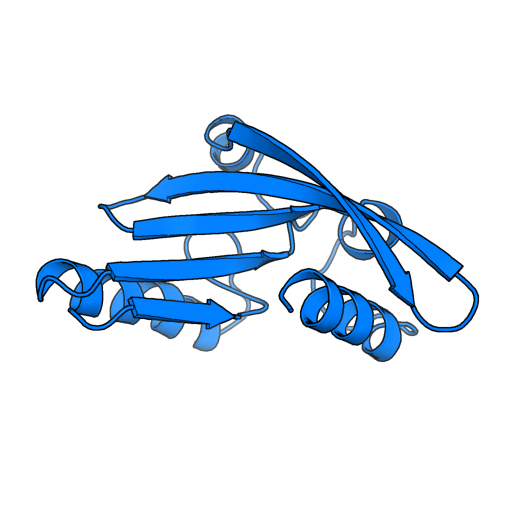5 -14.705 -19.744 1.00 90.69 68 TRP A CA 1
ATOM 522 C C . TRP A 1 68 ? 4.288 -15.161 -18.493 1.00 90.69 68 TRP A C 1
ATOM 524 O O . TRP A 1 68 ? 4.745 -16.299 -18.443 1.00 90.69 68 TRP A O 1
ATOM 534 N N . ARG A 1 69 ? 4.427 -14.301 -17.478 1.00 90.69 69 ARG A N 1
ATOM 535 C CA . ARG A 1 69 ? 5.169 -14.598 -16.248 1.00 90.69 69 ARG A CA 1
ATOM 536 C C . ARG A 1 69 ? 4.228 -14.927 -15.099 1.00 90.69 69 ARG A C 1
ATOM 538 O O . ARG A 1 69 ? 3.087 -14.471 -15.067 1.00 90.69 69 ARG A O 1
ATOM 545 N N . ASN A 1 70 ? 4.744 -15.670 -14.127 1.00 95.56 70 ASN A N 1
ATOM 546 C CA . ASN A 1 70 ? 4.101 -15.894 -12.841 1.00 95.56 70 ASN A CA 1
ATOM 547 C C . ASN A 1 70 ? 5.055 -15.431 -11.740 1.00 95.56 70 ASN A C 1
ATOM 549 O O . ASN A 1 70 ? 6.146 -15.977 -11.603 1.00 95.56 70 ASN A O 1
ATOM 553 N N . GLN A 1 71 ? 4.681 -14.377 -11.024 1.00 96.88 71 GLN A N 1
ATOM 554 C CA . GLN A 1 71 ? 5.562 -13.655 -10.112 1.00 96.88 71 GLN A CA 1
ATOM 555 C C . GLN A 1 71 ? 5.188 -13.948 -8.662 1.00 96.88 71 GLN A C 1
ATOM 557 O O . GLN A 1 71 ? 4.007 -13.981 -8.319 1.00 96.88 71 GLN A O 1
ATOM 562 N N . TYR A 1 72 ? 6.195 -14.153 -7.814 1.00 97.94 72 TYR A N 1
ATOM 563 C CA . TYR A 1 72 ? 5.998 -14.2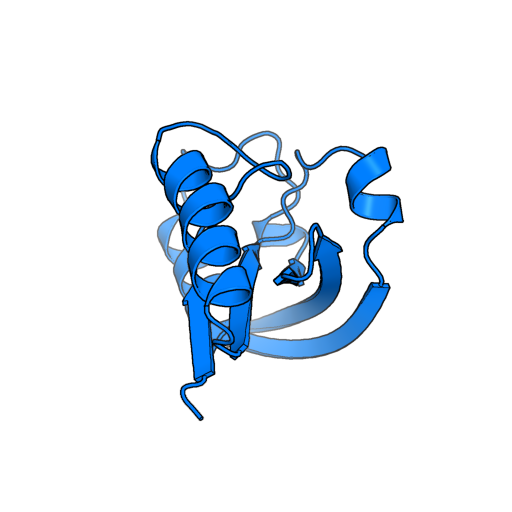89 -6.373 1.00 97.94 72 TYR A CA 1
ATOM 564 C C . TYR A 1 72 ? 5.351 -13.020 -5.801 1.00 97.94 72 TYR A C 1
ATOM 566 O O . TYR A 1 72 ? 5.695 -11.908 -6.200 1.00 97.94 72 TYR A O 1
ATOM 574 N N . CYS A 1 73 ? 4.428 -13.191 -4.861 1.00 98.44 73 CYS A N 1
ATOM 575 C CA . CYS A 1 73 ? 3.781 -12.101 -4.149 1.00 98.44 73 CYS A CA 1
ATOM 576 C C . CYS A 1 73 ? 3.614 -12.479 -2.676 1.00 98.44 73 CYS A C 1
ATOM 578 O O . CYS A 1 73 ? 2.738 -13.277 -2.334 1.00 98.44 73 CYS A O 1
ATOM 580 N N . GLY A 1 74 ? 4.434 -11.909 -1.799 1.00 98.56 74 GLY A N 1
ATOM 581 C CA . GLY A 1 74 ? 4.245 -12.013 -0.356 1.00 98.56 74 GLY A CA 1
ATOM 582 C C . GLY A 1 74 ? 3.150 -11.059 0.120 1.00 98.56 74 GLY A C 1
ATOM 583 O O . GLY A 1 74 ? 2.933 -10.001 -0.465 1.00 98.56 74 GLY A O 1
ATOM 584 N N . ILE A 1 75 ? 2.440 -11.434 1.180 1.00 98.75 75 ILE A N 1
ATOM 585 C CA . ILE A 1 75 ? 1.422 -10.597 1.813 1.00 98.75 75 ILE A CA 1
ATOM 586 C C . ILE A 1 75 ? 1.774 -10.464 3.287 1.00 98.75 75 ILE A C 1
ATOM 588 O O . ILE A 1 75 ? 1.785 -11.451 4.030 1.00 98.75 75 ILE A O 1
ATOM 592 N N . PHE A 1 76 ? 2.026 -9.229 3.704 1.00 98.81 76 PHE A N 1
ATOM 593 C CA . PHE A 1 76 ? 2.275 -8.866 5.093 1.00 98.81 76 PHE A CA 1
ATOM 594 C C . PHE A 1 76 ? 1.122 -8.031 5.640 1.00 98.81 76 PHE A C 1
ATOM 596 O O . PHE A 1 76 ? 0.395 -7.393 4.884 1.00 98.81 76 PHE A O 1
ATOM 603 N N . GLU A 1 77 ? 0.959 -8.029 6.956 1.00 98.75 77 GLU A N 1
ATOM 604 C CA . GLU A 1 77 ? -0.075 -7.289 7.675 1.00 98.75 77 GLU A CA 1
ATOM 605 C C . GLU A 1 77 ? 0.559 -6.468 8.799 1.00 98.75 77 GLU A C 1
ATOM 607 O O . GLU A 1 77 ? 1.421 -6.961 9.522 1.00 98.75 77 GLU A O 1
ATOM 612 N N . CYS A 1 78 ? 0.114 -5.231 8.986 1.00 98.25 78 CYS A N 1
ATOM 613 C CA . CYS A 1 78 ? 0.443 -4.410 10.144 1.00 98.25 78 CYS A CA 1
ATOM 614 C C . CYS A 1 78 ? -0.827 -3.722 10.638 1.00 98.25 78 CYS A C 1
ATOM 616 O O . CYS A 1 78 ? -1.630 -3.251 9.835 1.00 98.25 78 CYS A O 1
ATOM 618 N N . LYS A 1 79 ? -1.015 -3.640 11.954 1.00 97.94 79 LYS A N 1
ATOM 619 C CA . LYS A 1 79 ? -2.109 -2.867 12.544 1.00 97.94 79 LYS A CA 1
ATOM 620 C C . LYS A 1 79 ? -1.552 -1.566 13.102 1.00 97.94 79 LYS A C 1
ATOM 622 O O . LYS A 1 79 ? -0.673 -1.603 13.959 1.00 97.94 79 LYS A O 1
ATOM 627 N N . LEU A 1 80 ? -2.097 -0.442 12.651 1.00 95.19 80 LEU A N 1
ATOM 628 C CA . LEU A 1 80 ? -1.710 0.889 13.102 1.00 95.19 80 LEU A CA 1
ATOM 629 C C . LEU A 1 80 ? -2.962 1.709 13.408 1.00 95.19 80 LEU A C 1
ATOM 631 O O . LEU A 1 80 ? -3.867 1.791 12.583 1.00 95.19 80 LEU A O 1
ATOM 635 N N . ASP A 1 81 ? -3.038 2.261 14.619 1.00 93.25 81 ASP A N 1
ATOM 636 C CA . ASP A 1 81 ? -4.157 3.089 15.090 1.00 93.25 81 ASP A CA 1
ATOM 637 C C . ASP A 1 81 ? -5.549 2.472 14.860 1.00 93.25 81 ASP A C 1
ATOM 639 O O . ASP A 1 81 ? -6.540 3.163 14.631 1.00 93.25 81 ASP A O 1
ATOM 643 N N . GLY A 1 82 ? -5.640 1.142 14.930 1.00 94.81 82 GLY A N 1
ATOM 644 C CA . GLY A 1 82 ? -6.877 0.392 14.696 1.00 94.81 82 GLY A CA 1
ATOM 645 C C . GLY A 1 82 ? -7.093 -0.051 13.247 1.00 94.81 82 GLY A C 1
ATOM 646 O O . GLY A 1 82 ? -7.734 -1.081 13.041 1.00 94.81 82 GLY A O 1
ATOM 647 N N . VAL A 1 83 ? -6.489 0.632 12.272 1.00 97.88 83 VAL A N 1
ATOM 648 C CA . VAL A 1 83 ? -6.573 0.308 10.841 1.00 97.88 83 VAL A CA 1
ATOM 649 C C . VAL A 1 83 ? -5.609 -0.829 10.499 1.00 97.88 83 VAL A C 1
ATOM 651 O O . VAL A 1 83 ? -4.469 -0.869 10.968 1.00 97.88 83 VAL A O 1
ATOM 654 N N . ILE A 1 84 ? -6.065 -1.771 9.673 1.00 98.38 84 ILE A N 1
ATOM 655 C CA . ILE A 1 84 ? -5.217 -2.847 9.149 1.00 98.38 84 ILE A CA 1
ATOM 656 C C . ILE A 1 84 ? -4.609 -2.403 7.819 1.00 98.38 84 ILE A C 1
ATOM 658 O O . ILE A 1 84 ? -5.330 -2.045 6.887 1.00 98.38 84 ILE A O 1
ATOM 662 N N . PHE A 1 85 ? -3.286 -2.484 7.736 1.00 98.62 85 PHE A N 1
ATOM 663 C CA . PHE A 1 85 ? -2.494 -2.284 6.533 1.00 98.62 85 PHE A CA 1
ATOM 664 C C . PHE A 1 85 ? -1.991 -3.629 6.015 1.00 98.62 85 PHE A C 1
ATOM 666 O O . PHE A 1 85 ? -1.409 -4.411 6.765 1.00 98.62 85 PHE A O 1
ATOM 673 N N . TYR A 1 86 ? -2.184 -3.875 4.727 1.00 98.75 86 TYR A N 1
ATOM 674 C CA . TYR A 1 86 ? -1.595 -4.977 3.985 1.00 98.75 86 TYR A CA 1
ATOM 675 C C . TYR A 1 86 ? -0.467 -4.474 3.096 1.00 98.75 86 TYR A C 1
ATOM 677 O O . TYR A 1 86 ? -0.580 -3.412 2.480 1.00 98.75 86 TYR A O 1
ATOM 685 N N . PHE A 1 87 ? 0.592 -5.270 2.986 1.00 98.75 87 PHE A N 1
ATOM 686 C CA . PHE A 1 87 ? 1.725 -4.964 2.125 1.00 98.75 87 PHE A CA 1
ATOM 687 C C . PHE A 1 87 ? 1.945 -6.067 1.102 1.00 98.75 87 PHE A C 1
ATOM 689 O O . PHE A 1 87 ? 2.092 -7.236 1.468 1.00 98.75 87 PHE A O 1
ATOM 696 N N . ILE A 1 88 ? 1.974 -5.672 -0.170 1.00 98.56 88 ILE A N 1
ATOM 697 C CA . ILE A 1 88 ? 2.297 -6.541 -1.300 1.00 98.56 88 ILE A CA 1
ATOM 698 C C . ILE A 1 88 ? 3.810 -6.561 -1.487 1.00 98.56 88 ILE A C 1
ATOM 700 O O . ILE A 1 88 ? 4.411 -5.575 -1.914 1.00 98.56 88 ILE A O 1
ATOM 704 N N . ASP A 1 89 ? 4.416 -7.693 -1.160 1.00 98.38 89 ASP A N 1
ATOM 705 C CA . ASP A 1 89 ? 5.845 -7.928 -1.287 1.00 98.38 89 ASP A CA 1
ATOM 706 C C . ASP A 1 89 ? 6.194 -8.584 -2.623 1.00 98.38 89 ASP A C 1
ATOM 708 O O . ASP A 1 89 ? 5.644 -9.615 -3.008 1.00 98.38 89 ASP A O 1
ATOM 712 N N . ASN A 1 90 ? 7.153 -7.979 -3.308 1.00 97.88 90 ASN A N 1
ATOM 713 C CA . ASN A 1 90 ? 7.864 -8.545 -4.438 1.00 97.88 90 ASN A CA 1
ATOM 714 C C . ASN A 1 90 ? 9.152 -7.731 -4.587 1.00 97.88 90 ASN A C 1
ATOM 716 O O . ASN A 1 90 ? 9.109 -6.563 -4.982 1.00 97.88 90 ASN A O 1
ATOM 720 N N . GLU A 1 91 ? 10.298 -8.327 -4.256 1.00 96.44 91 GLU A N 1
ATOM 721 C CA . GLU A 1 91 ? 11.559 -7.582 -4.246 1.00 96.44 91 GLU A CA 1
ATOM 722 C C . GLU A 1 91 ? 11.956 -7.061 -5.638 1.00 96.44 91 GLU A C 1
ATOM 724 O O . GLU A 1 91 ? 12.480 -5.955 -5.742 1.00 96.44 91 GLU A O 1
ATOM 729 N N . TYR A 1 92 ? 11.644 -7.794 -6.712 1.00 95.06 92 TYR A N 1
ATOM 730 C CA . TYR A 1 92 ? 11.942 -7.370 -8.086 1.00 95.06 92 TYR A CA 1
ATOM 731 C C . TYR A 1 92 ? 11.270 -6.029 -8.441 1.00 95.06 92 TYR A C 1
ATOM 733 O O . TYR A 1 92 ? 11.870 -5.148 -9.071 1.00 95.06 92 TYR A O 1
ATOM 741 N N . TYR A 1 93 ? 10.034 -5.844 -7.983 1.00 96.38 93 TYR A N 1
ATOM 742 C CA . TYR A 1 93 ? 9.247 -4.647 -8.247 1.00 96.38 93 TYR A CA 1
ATOM 743 C C . TYR A 1 93 ? 9.438 -3.544 -7.194 1.00 96.38 93 TYR A C 1
ATOM 745 O O . TYR A 1 93 ? 9.570 -2.370 -7.553 1.00 96.38 93 TYR A O 1
ATOM 753 N N . PHE A 1 94 ? 9.465 -3.885 -5.902 1.00 97.81 94 PHE A N 1
ATOM 754 C CA . PHE A 1 94 ? 9.318 -2.899 -4.821 1.00 97.81 94 PHE A CA 1
ATOM 755 C C . PHE A 1 94 ? 10.569 -2.676 -3.964 1.00 97.81 94 PHE A C 1
ATOM 757 O O . PHE A 1 94 ? 10.643 -1.650 -3.282 1.00 97.81 94 PHE A O 1
ATOM 764 N N . LYS A 1 95 ? 11.599 -3.533 -4.033 1.00 96.38 95 LYS A N 1
ATOM 765 C CA . LYS A 1 95 ? 12.874 -3.321 -3.319 1.00 96.38 95 LYS A CA 1
ATOM 766 C C . LYS A 1 95 ? 13.802 -2.401 -4.117 1.00 96.38 95 LYS A C 1
ATOM 768 O O . LYS A 1 95 ? 14.796 -2.834 -4.690 1.00 96.38 95 LYS A O 1
ATOM 773 N N . ARG A 1 96 ? 13.450 -1.115 -4.172 1.00 95.19 96 ARG A N 1
ATOM 774 C CA . ARG A 1 96 ? 14.183 -0.074 -4.915 1.00 95.19 96 ARG A CA 1
ATOM 775 C C . ARG A 1 96 ? 14.462 1.155 -4.057 1.00 95.19 96 ARG A C 1
ATOM 777 O O . ARG A 1 96 ? 13.839 1.330 -3.012 1.00 95.19 96 ARG A O 1
ATOM 784 N N . GLU A 1 97 ? 15.365 2.022 -4.521 1.00 94.12 97 GLU A N 1
ATOM 785 C CA . GLU A 1 97 ? 15.726 3.268 -3.822 1.00 94.12 97 GLU A CA 1
ATOM 786 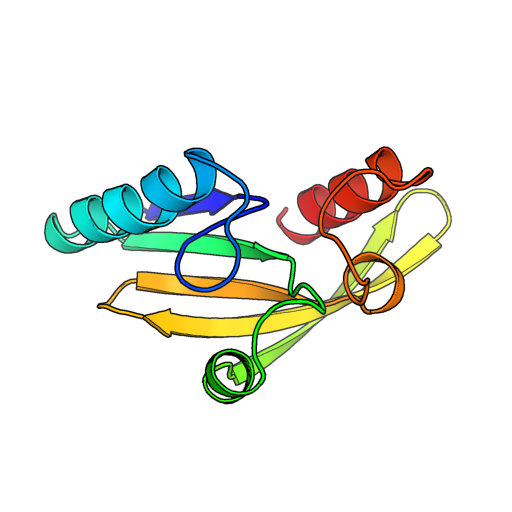C C . GLU A 1 97 ? 14.625 4.343 -3.827 1.00 94.12 97 GLU A C 1
ATOM 788 O O . GLU A 1 97 ? 14.655 5.270 -3.021 1.00 94.12 97 GLU A O 1
ATOM 793 N N . LYS A 1 98 ? 13.659 4.243 -4.746 1.00 94.12 98 LYS A N 1
ATOM 794 C CA . LYS A 1 98 ? 12.567 5.205 -4.944 1.00 94.12 98 LYS A CA 1
ATOM 795 C C . LYS A 1 98 ? 11.263 4.461 -5.200 1.00 94.12 98 LYS A C 1
ATOM 797 O O . LYS A 1 98 ? 11.266 3.289 -5.583 1.00 94.12 98 LYS A O 1
ATOM 802 N N . ILE A 1 99 ? 10.143 5.162 -5.044 1.00 94.62 99 ILE A N 1
ATOM 803 C CA . ILE A 1 99 ? 8.816 4.590 -5.301 1.00 94.62 99 ILE A CA 1
ATOM 804 C C . ILE A 1 99 ? 8.260 4.925 -6.691 1.00 94.62 99 ILE A C 1
ATOM 806 O O . ILE A 1 99 ? 7.386 4.207 -7.155 1.00 94.62 99 ILE A O 1
ATOM 810 N N . TYR A 1 100 ? 8.790 5.936 -7.389 1.00 95.00 100 TYR A N 1
ATOM 811 C CA . TYR A 1 100 ? 8.394 6.329 -8.753 1.00 95.00 100 TYR A CA 1
ATOM 812 C C . TYR A 1 100 ? 9.613 6.641 -9.627 1.00 95.00 100 TYR A C 1
ATOM 814 O O . TYR A 1 100 ? 10.713 6.844 -9.106 1.00 95.00 100 TYR A O 1
ATOM 822 N N . GLY A 1 101 ? 9.389 6.722 -10.940 1.00 94.31 101 GLY A N 1
ATOM 823 C CA . GLY A 1 101 ? 10.358 7.184 -11.934 1.00 94.31 101 GLY A CA 1
ATOM 824 C C . GLY A 1 101 ? 11.193 6.073 -12.569 1.00 94.31 101 GLY A C 1
ATOM 825 O O . GLY A 1 101 ? 12.308 6.337 -13.012 1.00 94.31 101 GLY A O 1
ATOM 826 N N . PHE A 1 102 ? 10.689 4.837 -12.596 1.00 94.88 102 PHE A N 1
ATOM 827 C CA . PHE A 1 102 ? 11.378 3.706 -13.230 1.00 94.88 102 PHE A CA 1
ATOM 828 C C . PHE A 1 102 ? 10.799 3.395 -14.613 1.00 94.88 102 PHE A C 1
ATOM 830 O O . PHE A 1 102 ? 9.624 3.636 -14.876 1.00 94.88 102 PHE A O 1
ATOM 837 N N . PHE A 1 103 ? 11.619 2.822 -15.495 1.00 96.06 103 PHE A N 1
ATOM 838 C CA . PHE A 1 103 ? 11.220 2.521 -16.876 1.00 96.06 103 PHE A CA 1
ATOM 839 C C . PHE A 1 103 ? 10.089 1.479 -16.976 1.00 96.06 103 PHE A C 1
ATOM 841 O O . PHE A 1 103 ? 9.317 1.492 -17.929 1.00 96.06 103 PHE A O 1
ATOM 848 N N . ASP A 1 104 ? 9.979 0.586 -15.993 1.00 95.12 104 ASP A N 1
ATOM 849 C CA . ASP A 1 104 ? 9.008 -0.511 -15.903 1.00 95.12 104 ASP A CA 1
ATOM 850 C C . ASP A 1 104 ? 7.836 -0.192 -14.958 1.00 95.12 104 ASP A C 1
ATOM 852 O O . ASP A 1 104 ? 7.146 -1.085 -14.464 1.00 95.12 104 ASP A O 1
ATOM 856 N N . GLU A 1 105 ? 7.586 1.091 -14.686 1.00 95.25 105 GLU A N 1
ATOM 857 C CA . GLU A 1 105 ? 6.577 1.523 -13.716 1.00 95.25 105 GLU A CA 1
ATOM 858 C C . GLU A 1 105 ? 5.162 1.032 -14.053 1.00 95.25 105 GLU A C 1
ATOM 860 O O . GLU A 1 105 ? 4.424 0.606 -13.159 1.00 95.25 105 GLU A O 1
ATOM 865 N N . ALA A 1 106 ? 4.813 1.014 -15.342 1.00 95.62 106 ALA A N 1
ATOM 866 C CA . ALA A 1 106 ? 3.540 0.483 -15.817 1.00 95.62 106 ALA A CA 1
ATOM 867 C C . ALA A 1 106 ? 3.377 -1.008 -15.476 1.00 95.62 106 ALA A C 1
ATOM 869 O O . ALA A 1 106 ? 2.328 -1.420 -14.985 1.00 95.62 106 ALA A O 1
ATOM 870 N N . GLU A 1 107 ? 4.422 -1.816 -15.683 1.00 95.56 107 GLU A N 1
ATOM 871 C CA . GLU A 1 107 ? 4.408 -3.245 -15.352 1.00 95.56 107 GLU A CA 1
ATOM 872 C C . GLU A 1 107 ? 4.292 -3.452 -13.839 1.00 95.56 107 GLU A C 1
ATOM 874 O O . GLU A 1 107 ? 3.486 -4.257 -13.374 1.00 95.56 107 GLU A O 1
ATOM 879 N N . ARG A 1 108 ? 5.048 -2.674 -13.064 1.00 96.00 108 ARG A N 1
ATOM 880 C CA . ARG A 1 108 ? 5.062 -2.751 -11.605 1.00 96.00 108 ARG A CA 1
ATOM 881 C C . ARG A 1 108 ? 3.696 -2.469 -10.984 1.00 96.00 108 ARG A C 1
ATOM 883 O O . ARG A 1 108 ? 3.253 -3.207 -10.103 1.00 96.00 108 ARG A O 1
ATOM 890 N N . TYR A 1 109 ? 3.019 -1.412 -11.426 1.00 97.00 109 TYR A N 1
ATOM 891 C CA . TYR A 1 109 ? 1.690 -1.095 -10.903 1.00 97.00 109 TYR A CA 1
ATOM 892 C C . TYR A 1 109 ? 0.594 -1.980 -11.508 1.00 97.00 109 TYR A C 1
ATOM 894 O O . TYR A 1 109 ? -0.385 -2.264 -10.821 1.00 97.00 109 TYR A O 1
ATOM 902 N N . ALA A 1 110 ? 0.787 -2.536 -12.710 1.00 97.44 110 ALA A N 1
ATOM 903 C CA . ALA A 1 110 ? -0.068 -3.611 -13.212 1.00 97.44 110 ALA A CA 1
ATOM 904 C C . ALA A 1 110 ? 0.047 -4.884 -12.352 1.00 97.44 110 ALA A C 1
ATOM 906 O O . ALA A 1 110 ? -0.975 -5.487 -12.021 1.00 97.44 110 ALA A O 1
ATOM 907 N N . PHE A 1 111 ? 1.264 -5.270 -11.942 1.00 97.88 111 PHE A N 1
ATOM 908 C CA . PHE A 1 111 ? 1.486 -6.349 -10.973 1.00 97.88 111 PHE A CA 1
ATOM 909 C C . PHE A 1 111 ? 0.769 -6.053 -9.654 1.00 97.88 111 PHE A C 1
ATOM 911 O O . PHE A 1 111 ? 0.021 -6.902 -9.178 1.00 97.88 111 PHE A O 1
ATOM 918 N N . PHE A 1 112 ? 0.953 -4.850 -9.096 1.00 98.31 112 PHE A N 1
ATOM 919 C CA . PHE A 1 112 ? 0.315 -4.449 -7.841 1.00 98.31 112 PHE A CA 1
ATOM 920 C C . PHE A 1 112 ? -1.209 -4.563 -7.911 1.00 98.31 112 PHE A C 1
ATOM 922 O O . PHE A 1 112 ? -1.805 -5.262 -7.097 1.00 98.31 112 PHE A O 1
ATOM 929 N N . CYS A 1 113 ? -1.837 -3.945 -8.915 1.00 97.81 113 CYS A N 1
ATOM 930 C CA . CYS A 1 113 ? -3.285 -4.012 -9.092 1.00 97.81 113 CYS A CA 1
ATOM 931 C C . CYS A 1 113 ? -3.768 -5.459 -9.231 1.00 97.81 113 CYS A C 1
ATOM 933 O O . CYS A 1 113 ? -4.780 -5.828 -8.645 1.00 97.81 113 CYS A O 1
ATOM 935 N N . LYS A 1 114 ? -3.029 -6.303 -9.961 1.00 97.50 114 LYS A N 1
ATOM 936 C CA . LYS A 1 114 ? -3.394 -7.710 -10.134 1.00 97.50 114 LYS A CA 1
ATOM 937 C C . LYS A 1 114 ? -3.177 -8.561 -8.882 1.00 97.50 114 LYS A C 1
ATOM 939 O O . LYS A 1 114 ? -3.870 -9.552 -8.720 1.00 97.50 114 LYS A O 1
ATOM 944 N N . ALA A 1 115 ? -2.231 -8.197 -8.020 1.00 97.62 115 ALA A N 1
ATOM 945 C CA . ALA A 1 115 ? -2.008 -8.856 -6.736 1.00 97.62 115 ALA A CA 1
ATOM 946 C C . ALA A 1 115 ? -3.111 -8.545 -5.710 1.00 97.62 115 ALA A C 1
ATOM 948 O O . ALA A 1 115 ? -3.326 -9.325 -4.784 1.00 97.62 115 ALA A O 1
ATOM 949 N N . VAL A 1 116 ? -3.773 -7.393 -5.856 1.00 97.19 116 VAL A N 1
ATOM 950 C CA . VAL A 1 116 ? -4.860 -6.935 -4.978 1.00 97.19 116 VAL A CA 1
ATOM 951 C C . VAL A 1 116 ? -6.208 -7.590 -5.321 1.00 97.19 116 VAL A C 1
ATOM 953 O O . VAL A 1 116 ? -7.024 -7.768 -4.416 1.00 97.19 116 VAL A O 1
ATOM 956 N N . LEU A 1 117 ? -6.440 -7.919 -6.599 1.00 93.50 117 LEU A N 1
ATOM 957 C CA . LEU A 1 117 ? -7.658 -8.563 -7.120 1.00 93.50 117 LEU A CA 1
ATOM 958 C C . LEU A 1 117 ? -7.704 -10.069 -6.825 1.00 93.50 117 LEU A C 1
ATOM 960 O O . LEU A 1 117 ? -8.803 -10.546 -6.466 1.00 93.50 117 LEU A O 1
#

Radius of gyration: 14.02 Å; Cα contacts (8 Å, |Δi|>4): 201; chains: 1; bounding box: 37×31×35 Å

Mean predicted aligned error: 2.48 Å

pLDDT: mean 96.77, std 2.31, range [79.81, 98.81]

Secondary structure (DSSP, 8-state):
--EEEEE-S-BTTTB-SSHHHHHHHHHHHHHHHTT-EEEEEEE--TTS-HHHHTT-EEEEEEEEEETTEEEEEEEEEEEETTEEEEEEE-HHHH-SS-SS--TTHHHHHHHHHHHH-